Protein AF-A0A3M1ISR2-F1 (afdb_monomer_lite)

Secondary structure (DSSP, 8-state):
-HHHHHHHHHTT--HHHHHHHHTS-HHHHHHHHHHTTPPPPPPPP---------------------PPP--------------------------B-GGG--TTS---EES-TTSTT-EE----

pLDDT: mean 73.03, std 19.21, range [39.97, 96.75]

Sequence (124 aa):
MSAELVLLWRDGLTASQIAAELGVTKGAVIGRVHRMGLPARKPGGKKGMHGGWRKKKHTRAARAVARPEGREAARTEGRVATARPSIPSPLSPDPCGLMELSDTRCRWPVGEPGDAAFHFCGAG

Radius of gyration: 26.05 Å; chains: 1; bounding box: 64×42×49 Å

Foldseek 3Di:
DLVLLLVCVVVPDQLCVSCVVVVHDSVVSVVSCVVVVHDDDDPPPPPDDPPDPPPPPPPPPDDDDDDDDDDDDDPDDDPDPPDDPPPPPPPDDPFAAPVNDDPPFAQDWDDDPPDPSTGGPRHD

Structure (mmCIF, N/CA/C/O backbone):
data_AF-A0A3M1ISR2-F1
#
_entry.id   AF-A0A3M1ISR2-F1
#
loop_
_atom_site.group_PDB
_atom_site.id
_atom_site.type_symbol
_atom_site.label_atom_id
_atom_site.label_alt_id
_atom_site.label_comp_id
_atom_site.label_asym_id
_atom_site.label_entity_id
_atom_site.label_seq_id
_atom_site.pdbx_PDB_ins_code
_atom_site.Cartn_x
_atom_site.Cartn_y
_atom_site.Cartn_z
_atom_site.occupancy
_atom_site.B_iso_or_equiv
_atom_site.auth_seq_id
_atom_site.auth_comp_id
_atom_site.auth_asym_id
_atom_site.auth_atom_id
_atom_site.pdbx_PDB_model_num
ATOM 1 N N . MET A 1 1 ? -5.581 -7.892 17.861 1.00 65.06 1 MET A N 1
ATOM 2 C CA . MET A 1 1 ? -5.022 -7.088 16.745 1.00 65.06 1 MET A CA 1
ATOM 3 C C . MET A 1 1 ? -5.829 -7.189 15.446 1.00 65.06 1 MET A C 1
ATOM 5 O O . MET A 1 1 ? -6.267 -6.156 14.966 1.00 65.06 1 MET A O 1
ATOM 9 N N . SER A 1 2 ? -6.033 -8.366 14.829 1.00 81.38 2 SER A N 1
ATOM 10 C CA . SER A 1 2 ? -6.800 -8.462 13.563 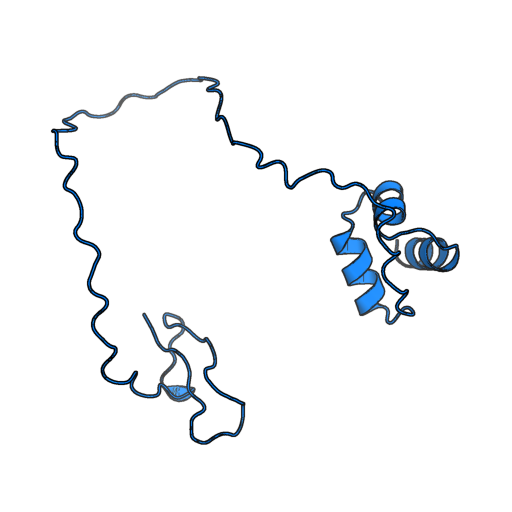1.00 81.38 2 SER A CA 1
ATOM 11 C C . SER A 1 2 ? -8.293 -8.157 13.736 1.00 81.38 2 SER A C 1
ATOM 13 O O . SER A 1 2 ? -8.833 -7.378 12.959 1.00 81.38 2 SER A O 1
ATOM 15 N N . ALA A 1 3 ? -8.936 -8.707 14.771 1.00 87.56 3 ALA A N 1
ATOM 16 C CA . ALA A 1 3 ? -10.359 -8.478 15.054 1.00 87.56 3 ALA A CA 1
ATOM 17 C C . ALA A 1 3 ? -10.682 -6.993 15.299 1.00 87.56 3 ALA A C 1
ATOM 19 O O . ALA A 1 3 ? -11.601 -6.447 14.701 1.00 87.56 3 ALA A O 1
ATOM 20 N N . GLU A 1 4 ? -9.860 -6.322 16.104 1.00 92.06 4 GLU A N 1
ATOM 21 C CA . GLU A 1 4 ? -9.970 -4.890 16.398 1.00 92.06 4 GLU A CA 1
ATOM 22 C C . GLU A 1 4 ? -9.820 -4.025 15.137 1.00 92.06 4 GLU A C 1
ATOM 24 O O . GLU A 1 4 ? -10.626 -3.133 14.894 1.00 92.06 4 GLU A O 1
ATOM 29 N N . LEU A 1 5 ? -8.864 -4.355 14.257 1.00 93.69 5 LEU A N 1
ATOM 30 C CA . LEU A 1 5 ? -8.704 -3.672 12.970 1.00 93.69 5 LEU A CA 1
ATOM 31 C C . LEU A 1 5 ? -9.934 -3.840 12.070 1.00 93.69 5 LEU A C 1
ATOM 33 O O . LEU A 1 5 ? -10.317 -2.891 11.393 1.00 93.69 5 LEU A O 1
ATOM 37 N N . VAL A 1 6 ? -10.550 -5.026 12.043 1.00 93.25 6 VAL A N 1
ATOM 38 C CA . VAL A 1 6 ? -11.766 -5.275 11.251 1.00 93.25 6 VAL A CA 1
ATOM 39 C C . VAL A 1 6 ? -12.936 -4.447 11.779 1.00 93.25 6 VAL A C 1
ATOM 41 O O . VAL A 1 6 ? -13.665 -3.879 10.969 1.00 93.25 6 VAL A O 1
ATOM 44 N N . LEU A 1 7 ? -13.101 -4.350 13.102 1.00 94.44 7 LEU A N 1
ATOM 45 C CA . LEU A 1 7 ? -14.146 -3.537 13.733 1.00 94.44 7 LEU A CA 1
ATOM 46 C C . LEU A 1 7 ? -13.962 -2.054 13.409 1.00 94.44 7 LEU A C 1
ATOM 48 O O . LEU A 1 7 ? -14.822 -1.472 12.756 1.00 94.44 7 LEU A O 1
ATOM 52 N N . LEU A 1 8 ? -12.791 -1.488 13.719 1.00 93.62 8 LEU A N 1
ATOM 53 C CA . LEU A 1 8 ? -12.491 -0.080 13.441 1.00 93.62 8 LEU A CA 1
ATOM 54 C C . LEU A 1 8 ? -12.566 0.240 11.944 1.00 93.62 8 LEU A C 1
ATOM 56 O O . LEU A 1 8 ? -12.996 1.326 11.551 1.00 93.62 8 LEU A O 1
ATOM 60 N N . TRP A 1 9 ? -12.167 -0.710 11.086 1.00 93.69 9 TRP A N 1
ATOM 61 C CA . TRP A 1 9 ? -12.416 -0.595 9.657 1.00 93.69 9 TRP A CA 1
ATOM 62 C C . TRP A 1 9 ? -13.919 -0.493 9.447 1.00 93.69 9 TRP A C 1
ATOM 64 O O . TRP A 1 9 ? -14.362 0.562 9.026 1.00 93.69 9 TRP A O 1
ATOM 74 N N . ARG A 1 10 ? -14.733 -1.495 9.791 1.00 92.44 10 ARG A N 1
ATOM 75 C CA . ARG A 1 10 ? -16.198 -1.481 9.592 1.00 92.44 10 ARG A CA 1
ATOM 76 C C . ARG A 1 10 ? -16.886 -0.216 10.117 1.00 92.44 10 ARG A C 1
ATOM 78 O O . ARG A 1 10 ? -17.687 0.327 9.362 1.00 92.44 10 ARG A O 1
ATOM 85 N N . ASP A 1 11 ? -16.468 0.307 11.264 1.00 93.38 11 ASP A N 1
ATOM 86 C CA . ASP A 1 11 ? -16.980 1.539 11.891 1.00 93.38 11 ASP A CA 1
ATOM 87 C C . ASP A 1 11 ? -16.712 2.821 11.084 1.00 93.38 11 ASP A C 1
ATOM 89 O O . ASP A 1 11 ? -17.210 3.897 11.404 1.00 93.38 11 ASP A O 1
ATOM 93 N N . GLY A 1 12 ? -15.947 2.727 9.997 1.00 92.06 12 GLY A N 1
ATOM 94 C CA . GLY A 1 12 ? -15.754 3.833 9.063 1.00 92.06 12 GLY A CA 1
ATOM 95 C C . GLY A 1 12 ? -14.485 4.638 9.313 1.00 92.06 12 GLY A C 1
ATOM 96 O O . GLY A 1 12 ? -14.244 5.607 8.590 1.00 92.06 12 GLY A O 1
ATOM 97 N N . LEU A 1 13 ? -13.644 4.244 10.276 1.00 93.81 13 LEU A N 1
ATOM 98 C CA . LEU A 1 13 ? -12.416 4.976 10.563 1.00 93.81 13 LEU A CA 1
ATOM 99 C C . LEU A 1 13 ? -11.455 4.924 9.371 1.00 93.81 13 LEU A C 1
ATOM 101 O O . LEU A 1 13 ? -11.357 3.946 8.620 1.00 93.81 13 LEU A O 1
ATOM 105 N N . THR A 1 14 ? -10.708 6.010 9.198 1.00 93.44 14 THR A N 1
ATOM 106 C CA . THR A 1 14 ? -9.664 6.091 8.177 1.00 93.44 14 THR A CA 1
ATOM 107 C C . THR A 1 14 ? -8.423 5.316 8.611 1.00 93.44 14 THR A C 1
ATOM 109 O O . THR A 1 14 ? -8.114 5.206 9.796 1.00 93.44 14 THR A O 1
ATOM 112 N N . ALA A 1 15 ? -7.628 4.852 7.643 1.00 93.69 15 ALA A N 1
ATOM 113 C CA . ALA A 1 15 ? -6.392 4.118 7.925 1.00 93.69 15 ALA A CA 1
ATOM 114 C C . ALA A 1 15 ? -5.416 4.875 8.850 1.00 93.69 15 ALA A C 1
ATOM 116 O O . ALA A 1 15 ? -4.673 4.240 9.589 1.00 93.69 15 ALA A O 1
ATOM 117 N N . SER A 1 16 ? -5.405 6.215 8.815 1.00 93.88 16 SER A N 1
ATOM 118 C CA . SER A 1 16 ? -4.566 7.029 9.706 1.00 93.88 16 SER A CA 1
ATOM 119 C C . SER A 1 16 ? -5.082 7.059 11.148 1.00 93.88 16 SER A C 1
ATOM 121 O O . SER A 1 16 ? -4.275 7.084 12.067 1.00 93.88 16 SER A O 1
ATOM 123 N N . GLN A 1 17 ? -6.403 7.052 11.348 1.00 95.12 17 GLN A N 1
ATOM 124 C CA . GLN A 1 17 ? -7.013 7.018 12.683 1.00 95.12 17 GLN A CA 1
ATOM 125 C C . GLN A 1 17 ? -6.827 5.643 13.324 1.00 95.12 17 GLN A C 1
ATOM 127 O O . GLN A 1 17 ? -6.359 5.552 14.448 1.00 95.12 17 GLN A O 1
ATOM 132 N N . ILE A 1 18 ? -7.073 4.575 12.560 1.00 94.94 18 ILE A N 1
ATOM 133 C CA . ILE A 1 18 ? -6.837 3.193 13.005 1.00 94.94 18 ILE A CA 1
ATOM 134 C C . ILE A 1 18 ? -5.360 2.984 13.362 1.00 94.94 18 ILE A C 1
ATOM 136 O O . ILE A 1 18 ? -5.034 2.305 14.327 1.00 94.94 18 ILE A O 1
ATOM 140 N N . ALA A 1 19 ? -4.452 3.580 12.589 1.00 95.44 19 ALA A N 1
ATOM 141 C CA . ALA A 1 19 ? -3.022 3.560 12.871 1.00 95.44 19 ALA A CA 1
ATOM 142 C C . ALA A 1 19 ? -2.672 4.241 14.205 1.00 95.44 19 ALA A C 1
ATOM 144 O O . ALA A 1 19 ? -1.858 3.704 14.953 1.00 95.44 19 ALA A O 1
ATOM 145 N N . ALA A 1 20 ? -3.292 5.388 14.504 1.00 95.50 20 ALA A N 1
ATOM 146 C CA . ALA A 1 20 ? -3.103 6.088 15.772 1.00 95.50 20 ALA A CA 1
ATOM 147 C C . ALA A 1 20 ? -3.628 5.270 16.963 1.00 95.50 20 ALA A C 1
ATOM 149 O O . ALA A 1 20 ? -2.928 5.171 17.964 1.00 95.50 20 ALA A O 1
ATOM 150 N N . GLU A 1 21 ? -4.794 4.636 16.814 1.00 94.75 21 GLU A N 1
ATOM 151 C CA . GLU A 1 21 ? -5.414 3.802 17.853 1.00 94.75 21 GLU A CA 1
ATOM 152 C C . GLU A 1 21 ? -4.579 2.549 18.155 1.00 94.75 21 GLU A C 1
ATOM 154 O O . GLU A 1 21 ? -4.267 2.240 19.299 1.00 94.75 21 GLU A O 1
ATOM 159 N N . LEU A 1 22 ? -4.146 1.847 17.104 1.00 94.31 22 LEU A N 1
ATOM 160 C CA . LEU A 1 22 ? -3.413 0.585 17.223 1.00 94.31 22 LEU A CA 1
ATOM 161 C C . LEU A 1 22 ? -1.898 0.768 17.428 1.00 94.31 22 LEU A C 1
ATOM 163 O O . LEU A 1 22 ? -1.172 -0.223 17.505 1.00 94.31 22 LEU A O 1
ATOM 167 N N . GLY A 1 23 ? -1.393 2.006 17.431 1.00 95.56 23 GLY A N 1
ATOM 168 C CA . GLY A 1 23 ? 0.040 2.300 17.549 1.00 95.56 23 GLY A CA 1
ATOM 169 C C . GLY A 1 23 ? 0.895 1.785 16.380 1.00 95.56 23 GLY A C 1
ATOM 170 O O . GLY A 1 23 ? 2.084 1.516 16.544 1.00 95.56 23 GLY A O 1
ATOM 171 N N . VAL A 1 24 ? 0.311 1.623 15.189 1.00 95.56 24 VAL A N 1
ATOM 172 C CA . VAL A 1 24 ? 1.003 1.129 13.983 1.00 95.56 24 VAL A CA 1
ATOM 173 C C . VAL A 1 24 ? 1.058 2.201 12.900 1.00 95.56 24 VAL A C 1
ATOM 175 O O . VAL A 1 24 ? 0.373 3.213 12.958 1.00 95.56 24 VAL A O 1
ATOM 178 N N . THR A 1 25 ? 1.859 2.003 11.851 1.00 96.75 25 THR A N 1
ATOM 179 C CA . THR A 1 25 ? 1.873 2.954 10.729 1.00 96.75 25 THR A CA 1
ATOM 180 C C . THR A 1 25 ? 0.632 2.794 9.845 1.00 96.75 25 THR A C 1
ATOM 182 O O . THR A 1 25 ? 0.118 1.690 9.652 1.00 96.75 25 THR A O 1
ATOM 185 N N . LYS A 1 26 ? 0.192 3.884 9.198 1.00 95.81 26 LYS A N 1
ATOM 186 C CA . LYS A 1 26 ? -0.881 3.853 8.182 1.00 95.81 26 LYS A CA 1
ATOM 187 C C . LYS A 1 26 ? -0.644 2.768 7.119 1.00 95.81 26 LYS A C 1
ATOM 189 O O . LYS A 1 26 ? -1.582 2.095 6.699 1.00 95.81 26 LYS A O 1
ATOM 194 N N . GLY A 1 27 ? 0.608 2.594 6.685 1.00 95.50 27 GLY A N 1
ATOM 195 C CA . GLY A 1 27 ? 0.988 1.579 5.699 1.00 95.50 27 GLY A CA 1
ATOM 196 C C . GLY A 1 27 ? 0.782 0.150 6.206 1.00 95.50 27 GLY A C 1
ATOM 197 O O . GLY A 1 27 ? 0.303 -0.698 5.455 1.00 95.50 27 GLY A O 1
ATOM 198 N N . ALA A 1 28 ? 1.054 -0.104 7.490 1.00 96.25 28 ALA A N 1
ATOM 199 C CA . ALA A 1 28 ? 0.798 -1.400 8.112 1.00 96.25 28 ALA A CA 1
ATOM 200 C C . ALA A 1 28 ? -0.702 -1.734 8.147 1.00 96.25 28 ALA A C 1
ATOM 202 O O . ALA A 1 28 ? -1.076 -2.871 7.849 1.00 96.25 28 ALA A O 1
ATOM 203 N N . VAL A 1 29 ? -1.558 -0.742 8.431 1.00 95.62 29 VAL A N 1
ATOM 204 C CA . VAL A 1 29 ? -3.023 -0.897 8.379 1.00 95.62 29 VAL A CA 1
ATOM 205 C C . VAL A 1 29 ? -3.473 -1.243 6.962 1.00 95.62 29 VAL A C 1
ATOM 207 O O . VAL A 1 29 ? -4.125 -2.265 6.773 1.00 95.62 29 VAL A O 1
ATOM 210 N N . ILE A 1 30 ? -3.071 -0.457 5.955 1.00 93.81 30 ILE A N 1
ATOM 211 C CA . ILE A 1 30 ? -3.451 -0.689 4.548 1.00 93.81 30 ILE A CA 1
ATOM 212 C C . ILE A 1 30 ? -3.010 -2.079 4.081 1.00 93.81 30 ILE A C 1
ATOM 214 O O . ILE A 1 30 ? -3.811 -2.828 3.527 1.00 93.81 30 ILE A O 1
ATOM 218 N N . GLY A 1 31 ? -1.757 -2.453 4.349 1.00 95.12 31 GLY A N 1
ATOM 219 C CA . GLY A 1 31 ? -1.239 -3.761 3.958 1.00 95.12 31 GLY A CA 1
ATOM 220 C C . GLY A 1 31 ? -1.973 -4.912 4.647 1.00 95.12 31 GLY A C 1
ATOM 221 O O . GLY A 1 31 ? -2.209 -5.951 4.037 1.00 95.12 31 GLY A O 1
ATOM 222 N N . ARG A 1 32 ? -2.366 -4.748 5.917 1.00 94.62 32 ARG A N 1
ATOM 223 C CA . ARG A 1 32 ? -3.140 -5.765 6.641 1.00 94.62 32 ARG A CA 1
ATOM 224 C C . ARG A 1 32 ? -4.579 -5.865 6.132 1.00 94.62 32 ARG A C 1
ATOM 226 O O . ARG A 1 32 ? -5.027 -6.980 5.904 1.00 94.62 32 ARG A O 1
ATOM 233 N N . VAL A 1 33 ? -5.256 -4.745 5.883 1.00 95.31 33 VAL A N 1
ATOM 234 C CA . VAL A 1 33 ? -6.597 -4.705 5.265 1.00 95.31 33 VAL A CA 1
ATOM 235 C C . VAL A 1 33 ? -6.594 -5.429 3.916 1.00 95.31 33 VAL A C 1
ATOM 237 O O . VAL A 1 33 ? -7.456 -6.271 3.680 1.00 95.31 33 VAL A O 1
ATOM 240 N N . HIS A 1 34 ? -5.588 -5.164 3.075 1.00 94.38 34 HIS A N 1
ATOM 241 C CA . HIS A 1 34 ? -5.455 -5.790 1.758 1.00 94.38 34 HIS A CA 1
ATOM 242 C C . HIS A 1 34 ? -5.220 -7.304 1.849 1.00 94.38 34 HIS A C 1
ATOM 244 O O . HIS A 1 34 ? -5.885 -8.076 1.167 1.00 94.38 34 HIS A O 1
ATOM 250 N N . ARG A 1 35 ? -4.327 -7.751 2.744 1.00 95.44 35 ARG A N 1
ATOM 251 C CA . ARG A 1 35 ? -4.077 -9.186 2.979 1.00 95.44 35 ARG A CA 1
ATOM 252 C C . ARG A 1 35 ? -5.289 -9.932 3.542 1.00 95.44 35 ARG A C 1
ATOM 254 O O . ARG A 1 35 ? -5.405 -11.127 3.315 1.00 95.44 35 ARG A O 1
ATOM 261 N N . MET A 1 36 ? -6.166 -9.246 4.276 1.00 93.94 36 MET A N 1
ATOM 262 C CA . MET A 1 36 ? -7.392 -9.828 4.836 1.00 93.94 36 MET A CA 1
ATOM 263 C C . MET A 1 36 ? -8.588 -9.769 3.872 1.00 93.94 36 MET A C 1
ATOM 265 O O . MET A 1 36 ? -9.678 -10.175 4.258 1.00 93.94 36 MET A O 1
ATOM 269 N N . GLY A 1 37 ? -8.417 -9.247 2.649 1.00 93.00 37 GLY A N 1
ATOM 270 C CA . GLY A 1 37 ? -9.494 -9.180 1.654 1.00 93.00 37 GLY A CA 1
ATOM 271 C C . GLY A 1 37 ? -10.665 -8.283 2.067 1.00 93.00 37 GLY A C 1
ATOM 272 O O . GLY A 1 37 ? -11.789 -8.478 1.611 1.00 93.00 37 GLY A O 1
ATOM 273 N N . LEU A 1 38 ? -10.428 -7.315 2.957 1.00 91.00 38 LEU A N 1
ATOM 274 C CA . LEU A 1 38 ? -11.474 -6.395 3.392 1.00 91.00 38 LEU A CA 1
ATOM 275 C C . LEU A 1 38 ? -11.896 -5.471 2.238 1.00 91.00 38 LEU A C 1
ATOM 277 O O . LEU A 1 38 ? -11.051 -5.073 1.430 1.00 91.00 38 LEU A O 1
ATOM 281 N N . PRO A 1 39 ? -13.180 -5.071 2.177 1.00 88.06 39 PRO A N 1
ATOM 282 C CA . PRO A 1 39 ? -13.694 -4.263 1.083 1.00 88.06 39 PRO A CA 1
ATOM 283 C C . PRO A 1 39 ? -12.923 -2.947 0.965 1.00 88.06 39 PRO A C 1
ATOM 285 O O . PRO A 1 39 ? -12.800 -2.177 1.930 1.00 88.06 39 PRO A O 1
ATOM 288 N N . ALA A 1 40 ? -12.413 -2.702 -0.244 1.00 82.75 40 ALA A N 1
ATOM 289 C CA . ALA A 1 40 ? -11.718 -1.476 -0.581 1.00 82.75 40 ALA A CA 1
ATOM 290 C C . ALA A 1 40 ? -12.684 -0.295 -0.470 1.00 82.75 40 ALA A C 1
ATOM 292 O O . ALA A 1 40 ? -13.785 -0.296 -1.020 1.00 82.75 40 ALA A O 1
ATOM 293 N N . ARG A 1 41 ? -12.255 0.739 0.246 1.00 84.69 41 ARG A N 1
ATOM 294 C CA . ARG A 1 41 ? -12.985 2.002 0.334 1.00 84.69 41 ARG A CA 1
ATOM 295 C C . ARG A 1 41 ? -12.347 2.985 -0.615 1.00 84.69 41 ARG A C 1
ATOM 297 O O . ARG A 1 41 ? -11.121 3.012 -0.732 1.00 84.69 41 ARG A O 1
ATOM 304 N N . LYS A 1 42 ? -13.164 3.820 -1.262 1.00 72.00 42 LYS A N 1
ATOM 305 C CA . LYS A 1 42 ? -12.628 4.937 -2.041 1.00 72.00 42 LYS A CA 1
ATOM 306 C C . LYS A 1 42 ? -11.695 5.739 -1.129 1.00 72.00 42 LYS A C 1
ATOM 308 O O . LYS A 1 42 ? -12.108 6.069 -0.012 1.00 72.00 42 LYS A O 1
ATOM 313 N N . PRO A 1 43 ? -10.451 6.027 -1.550 1.00 64.06 43 PRO A N 1
ATOM 314 C CA . PRO A 1 43 ? -9.587 6.900 -0.778 1.00 64.06 43 PRO A CA 1
ATOM 315 C C . PRO A 1 43 ? -10.352 8.202 -0.566 1.00 64.06 43 PRO A C 1
ATOM 317 O O . PRO A 1 43 ? -10.769 8.831 -1.539 1.00 64.06 43 PRO A O 1
ATOM 320 N N . GLY A 1 44 ? -10.612 8.542 0.701 1.00 60.94 44 GLY A N 1
ATOM 321 C CA . GLY A 1 44 ? -11.358 9.744 1.052 1.00 60.94 44 GLY A CA 1
ATOM 322 C C . GLY A 1 44 ? -10.752 10.921 0.303 1.00 60.94 44 GLY A C 1
ATOM 323 O O . GLY A 1 44 ? -9.554 11.190 0.446 1.00 60.94 44 GLY A O 1
ATOM 324 N N . GLY A 1 45 ? -11.557 11.547 -0.560 1.00 54.16 45 GLY A N 1
ATOM 325 C CA . GLY A 1 45 ? -11.138 12.697 -1.346 1.00 54.16 45 GLY A CA 1
ATOM 326 C C . GLY A 1 45 ? -10.500 13.711 -0.410 1.00 54.16 45 GLY A C 1
ATOM 327 O O . GLY A 1 45 ? -11.044 14.005 0.656 1.00 54.16 45 GLY A O 1
ATOM 328 N N . LYS A 1 46 ? -9.304 14.187 -0.764 1.00 51.81 46 LYS A N 1
ATOM 329 C CA . LYS A 1 46 ? -8.596 15.173 0.047 1.00 51.81 46 LYS A CA 1
ATOM 330 C C . LYS A 1 46 ? -9.486 16.414 0.138 1.00 51.81 46 LYS A C 1
ATOM 332 O O . LYS A 1 46 ? -9.536 17.187 -0.812 1.00 51.81 46 LYS A O 1
ATOM 337 N N . LYS A 1 47 ? -10.177 16.628 1.265 1.00 50.72 47 LYS A N 1
ATOM 338 C CA . LYS A 1 47 ? -10.605 17.983 1.622 1.00 50.72 47 LYS A CA 1
ATOM 339 C C . LYS A 1 47 ? -9.319 18.798 1.691 1.00 50.72 47 LYS A C 1
ATOM 341 O O . LYS A 1 47 ? -8.385 18.420 2.399 1.00 50.72 47 LYS A O 1
ATOM 346 N N . GLY A 1 48 ? -9.237 19.793 0.815 1.00 52.34 48 GLY A N 1
ATOM 347 C CA . GLY A 1 48 ? -8.015 20.503 0.489 1.00 52.34 48 GLY A CA 1
ATOM 348 C C . GLY A 1 48 ? -7.282 20.984 1.733 1.00 52.34 48 GLY A C 1
ATOM 349 O O . GLY A 1 48 ? -7.777 21.809 2.487 1.00 52.34 48 GLY A O 1
ATOM 350 N N . MET A 1 49 ? -6.062 20.494 1.892 1.00 43.06 49 MET A N 1
ATOM 351 C CA . MET A 1 49 ? -4.994 21.272 2.486 1.00 43.06 49 MET A CA 1
ATOM 352 C C . MET A 1 49 ? -3.871 21.222 1.459 1.00 43.06 49 MET A C 1
ATOM 354 O O . MET A 1 49 ? -3.136 20.235 1.377 1.00 43.06 49 MET A O 1
ATOM 358 N N . HIS A 1 50 ? -3.756 22.266 0.639 1.00 49.25 50 HIS A N 1
ATOM 359 C CA . HIS A 1 50 ? -2.524 22.563 -0.089 1.00 49.25 50 HIS A CA 1
ATOM 360 C C . HIS A 1 50 ? -1.449 22.979 0.932 1.00 49.25 50 HIS A C 1
ATOM 362 O O . HIS A 1 50 ? -0.986 24.110 0.966 1.00 49.25 50 HIS A O 1
ATOM 368 N N . GLY A 1 51 ? -1.066 22.053 1.811 1.00 45.91 51 GLY A N 1
ATOM 369 C CA . GLY A 1 51 ? 0.126 22.152 2.634 1.00 45.91 51 GLY A CA 1
ATOM 370 C C . GLY A 1 51 ? 1.250 21.545 1.823 1.00 45.91 51 GLY A C 1
ATOM 371 O O . GLY A 1 51 ? 1.332 20.323 1.710 1.00 45.91 51 GLY A O 1
ATOM 372 N N . GLY A 1 52 ? 2.041 22.406 1.183 1.00 43.88 52 GLY A N 1
ATOM 373 C CA . GLY A 1 52 ? 3.103 22.020 0.266 1.00 43.88 52 GLY A CA 1
ATOM 374 C C . GLY A 1 52 ? 3.982 20.899 0.810 1.00 43.88 52 GLY A C 1
ATOM 375 O O . GLY A 1 52 ? 4.157 20.734 2.019 1.00 43.88 52 GLY A O 1
ATOM 376 N N . TRP A 1 53 ? 4.568 20.140 -0.111 1.00 48.81 53 TRP A N 1
ATOM 377 C CA . TRP A 1 53 ? 5.675 19.241 0.172 1.00 48.81 53 TRP A CA 1
ATOM 378 C C . TRP A 1 53 ? 6.799 20.059 0.820 1.00 48.81 53 TRP A C 1
ATOM 380 O O . TRP A 1 53 ? 7.654 20.638 0.149 1.00 48.81 53 TRP A O 1
ATOM 390 N N . ARG A 1 54 ? 6.754 20.196 2.149 1.00 52.78 54 ARG A N 1
ATOM 391 C CA . ARG A 1 54 ? 7.767 20.903 2.916 1.00 52.78 54 ARG A CA 1
ATOM 392 C C . ARG A 1 54 ? 8.982 19.997 2.854 1.00 52.78 54 ARG A C 1
ATOM 394 O O . ARG A 1 54 ? 9.096 19.058 3.639 1.00 52.78 54 ARG A O 1
ATOM 401 N N . LYS A 1 55 ? 9.859 20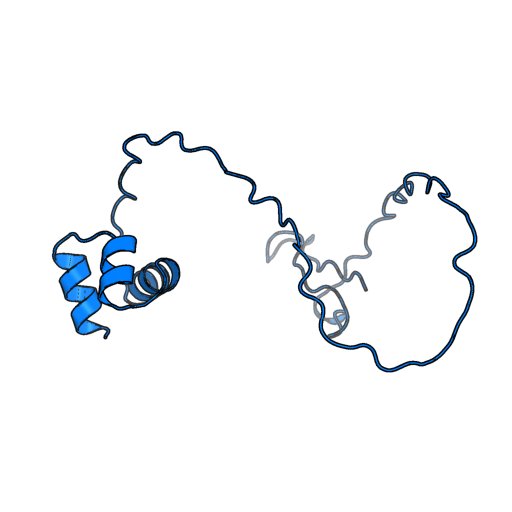.249 1.877 1.00 52.19 55 LYS A N 1
ATOM 402 C CA . LYS A 1 55 ? 11.217 19.708 1.841 1.00 52.19 55 LYS A CA 1
ATOM 403 C C . LYS A 1 55 ? 11.815 19.987 3.217 1.00 52.19 55 LYS A C 1
ATOM 405 O O . LYS A 1 55 ? 12.184 21.124 3.517 1.00 52.19 55 LYS A O 1
ATOM 410 N N . LYS A 1 56 ? 11.844 18.979 4.092 1.00 51.03 56 LYS A N 1
ATOM 411 C CA . LYS A 1 56 ? 12.610 19.050 5.330 1.00 51.03 56 LYS A CA 1
ATOM 412 C C . LYS A 1 56 ? 14.061 19.096 4.878 1.00 51.03 56 LYS A C 1
ATOM 414 O O . LYS A 1 56 ? 14.634 18.085 4.490 1.00 51.03 56 LYS A O 1
ATOM 419 N N . LYS A 1 57 ? 14.619 20.306 4.831 1.00 45.16 57 LYS A N 1
ATOM 420 C CA . LYS A 1 57 ? 16.058 20.505 4.724 1.00 45.16 57 LYS A CA 1
ATOM 421 C C . LYS A 1 57 ? 16.638 19.785 5.937 1.00 45.16 57 LYS A C 1
ATOM 423 O O . LYS A 1 57 ? 16.375 20.196 7.063 1.00 45.16 57 LYS A O 1
ATOM 428 N N . HIS A 1 58 ? 17.347 18.683 5.717 1.00 60.09 58 HIS A N 1
ATOM 429 C CA . HIS A 1 58 ? 18.164 18.067 6.752 1.00 60.09 58 HIS A CA 1
ATOM 430 C C . HIS A 1 58 ? 19.318 19.026 7.050 1.00 60.09 58 HIS A C 1
ATOM 432 O O . HIS A 1 58 ? 20.427 18.865 6.553 1.00 60.09 58 HIS A O 1
ATOM 438 N N . THR A 1 59 ? 19.054 20.064 7.839 1.00 49.44 59 THR A N 1
ATOM 439 C CA . THR A 1 59 ? 20.115 20.770 8.543 1.00 49.44 59 THR A CA 1
ATOM 440 C C . THR A 1 59 ? 20.608 19.796 9.604 1.00 49.44 59 THR A C 1
ATOM 442 O O . THR A 1 59 ? 19.989 19.664 10.661 1.00 49.44 59 THR A O 1
ATOM 445 N N . ARG A 1 60 ? 21.680 19.048 9.306 1.00 51.25 60 ARG A N 1
ATOM 446 C CA . ARG A 1 60 ? 22.456 18.353 10.341 1.00 51.25 60 ARG A CA 1
ATOM 447 C C . ARG A 1 60 ? 23.081 19.442 11.211 1.00 51.25 60 ARG A C 1
ATOM 449 O O . ARG A 1 60 ? 24.189 19.891 10.951 1.00 51.25 60 ARG A O 1
ATOM 456 N N . ALA A 1 61 ? 22.323 19.910 12.198 1.00 45.88 61 ALA A N 1
ATOM 457 C CA . ALA A 1 61 ? 22.863 20.671 13.306 1.00 45.88 61 ALA A CA 1
ATOM 458 C C . ALA A 1 61 ? 23.730 19.701 14.110 1.00 45.88 61 ALA A C 1
ATOM 460 O O . ALA A 1 61 ? 23.249 18.697 14.637 1.00 45.88 61 ALA A O 1
ATOM 461 N N . ALA A 1 62 ? 25.030 19.966 14.080 1.00 51.53 62 ALA A N 1
ATOM 462 C CA . ALA A 1 62 ? 26.051 19.212 14.771 1.00 51.53 62 ALA A CA 1
ATOM 463 C C . ALA A 1 62 ? 25.747 19.139 16.273 1.00 51.53 62 ALA A C 1
ATOM 465 O O . ALA A 1 62 ? 25.536 20.161 16.924 1.00 51.53 62 ALA A O 1
ATOM 466 N N . ARG A 1 63 ? 25.801 17.930 16.835 1.00 48.59 63 ARG A N 1
ATOM 467 C CA . ARG A 1 63 ? 26.114 17.748 18.251 1.00 48.59 63 ARG A CA 1
ATOM 468 C C . ARG A 1 63 ? 27.351 16.868 18.329 1.00 48.59 63 ARG A C 1
ATOM 470 O O . ARG A 1 63 ? 27.325 15.701 17.953 1.00 48.59 63 ARG A O 1
ATOM 477 N N . ALA A 1 64 ? 28.443 17.519 18.702 1.00 45.91 64 ALA A N 1
ATOM 478 C CA . ALA A 1 64 ? 29.760 16.954 18.894 1.00 45.91 64 ALA A CA 1
ATOM 479 C C . ALA A 1 64 ? 29.770 16.022 20.108 1.00 45.91 64 ALA A C 1
ATOM 481 O O . ALA A 1 64 ? 29.319 16.436 21.173 1.00 45.91 64 ALA A O 1
ATOM 482 N N . VAL A 1 65 ? 30.342 14.823 19.957 1.00 45.00 65 VAL A N 1
ATOM 483 C CA . VAL A 1 65 ? 31.024 14.116 21.050 1.00 45.00 65 VAL A CA 1
ATOM 484 C C . VAL A 1 65 ? 32.182 13.291 20.460 1.00 45.00 65 VAL A C 1
ATOM 486 O O . VAL A 1 65 ? 31.957 12.422 19.627 1.00 45.00 65 VAL A O 1
ATOM 489 N N . ALA A 1 66 ? 33.395 13.653 20.888 1.00 43.28 66 ALA A N 1
ATOM 490 C CA . ALA A 1 66 ? 34.669 12.922 20.941 1.00 43.28 66 ALA A CA 1
ATOM 491 C C . ALA A 1 66 ? 35.188 12.109 19.725 1.00 43.28 66 ALA A C 1
ATOM 493 O O . ALA A 1 66 ? 34.678 11.057 19.355 1.00 43.28 66 ALA A O 1
ATOM 494 N N . ARG A 1 67 ? 36.326 12.586 19.202 1.00 47.00 67 ARG A N 1
ATOM 495 C CA . ARG A 1 67 ? 37.274 11.946 18.273 1.00 47.00 67 ARG A CA 1
ATOM 496 C C . ARG A 1 67 ? 38.251 11.043 19.051 1.00 47.00 67 ARG A C 1
ATOM 498 O O . ARG A 1 67 ? 38.745 11.514 20.073 1.00 47.00 67 ARG A O 1
ATOM 505 N N . PRO A 1 68 ? 38.647 9.860 18.545 1.00 41.62 68 PRO A N 1
ATOM 506 C CA . PRO A 1 68 ? 39.991 9.343 18.755 1.00 41.62 68 PRO A CA 1
ATOM 507 C C . PRO A 1 68 ? 40.853 9.587 17.510 1.00 41.62 68 PRO A C 1
ATOM 509 O O . PRO A 1 68 ? 40.387 9.581 16.370 1.00 41.62 68 PRO A O 1
ATOM 512 N N . GLU A 1 69 ? 42.106 9.917 17.781 1.00 46.59 69 GLU A N 1
ATOM 513 C CA . GLU A 1 69 ? 43.114 10.427 16.861 1.00 46.59 69 GLU A CA 1
ATOM 514 C C . GLU A 1 69 ? 43.736 9.320 16.007 1.00 46.59 69 GLU A C 1
ATOM 516 O O . GLU A 1 69 ? 43.976 8.217 16.491 1.00 46.59 69 GLU A O 1
ATOM 521 N N . GLY A 1 70 ? 44.030 9.620 14.738 1.00 39.97 70 GLY A N 1
ATOM 522 C CA . GLY A 1 70 ? 44.739 8.682 13.872 1.00 39.97 70 GLY A CA 1
ATOM 523 C C . GLY A 1 70 ? 44.858 9.130 12.418 1.00 39.97 70 GLY A C 1
ATOM 524 O O . GLY A 1 70 ? 44.044 8.735 11.592 1.00 39.97 70 GLY A O 1
ATOM 525 N N . ARG A 1 71 ? 45.936 9.877 12.139 1.00 49.34 71 ARG A N 1
ATOM 526 C CA . ARG A 1 71 ? 46.591 10.125 10.836 1.00 49.34 71 ARG A CA 1
ATOM 527 C C . ARG A 1 71 ? 45.934 11.076 9.817 1.00 49.34 71 ARG A C 1
ATOM 529 O O . ARG A 1 71 ? 45.078 10.713 9.018 1.00 49.34 71 ARG A O 1
ATOM 536 N N . GLU A 1 72 ? 46.463 12.303 9.843 1.00 40.22 72 GLU A N 1
ATOM 537 C CA . GLU A 1 72 ? 47.025 13.078 8.712 1.00 40.22 72 GLU A CA 1
ATOM 538 C C . GLU A 1 72 ? 47.189 12.300 7.381 1.00 40.22 72 GLU A C 1
ATOM 540 O O . GLU A 1 72 ? 47.556 11.131 7.390 1.00 40.22 72 GLU A O 1
ATOM 545 N N . ALA A 1 73 ? 47.011 12.863 6.183 1.00 41.94 73 ALA A N 1
ATOM 546 C CA . ALA A 1 73 ? 47.258 14.232 5.743 1.00 41.94 73 ALA A CA 1
ATOM 547 C C . ALA A 1 73 ? 46.499 14.559 4.436 1.00 41.94 73 ALA A C 1
ATOM 549 O O . ALA A 1 73 ? 46.108 13.672 3.683 1.00 41.94 73 ALA A O 1
ATOM 550 N N . ALA A 1 74 ? 46.432 15.863 4.151 1.00 50.00 74 ALA A N 1
ATOM 551 C CA . ALA A 1 74 ? 46.353 16.478 2.823 1.00 50.00 74 ALA A CA 1
ATOM 552 C C . ALA A 1 74 ? 45.059 16.291 2.007 1.00 50.00 74 ALA A C 1
ATOM 554 O O . ALA A 1 74 ? 44.980 15.492 1.077 1.00 50.00 74 ALA A O 1
ATOM 555 N N . ARG A 1 75 ? 44.074 17.169 2.246 1.00 45.47 75 ARG A N 1
ATOM 556 C CA . ARG A 1 75 ? 43.107 17.528 1.200 1.00 45.47 75 ARG A CA 1
ATOM 557 C C . ARG A 1 75 ? 43.678 18.691 0.396 1.00 45.47 75 ARG A C 1
ATOM 559 O O . ARG A 1 75 ? 43.437 19.852 0.716 1.00 45.47 75 ARG A O 1
ATOM 566 N N . THR A 1 76 ? 44.473 18.340 -0.606 1.00 43.41 76 THR A N 1
ATOM 567 C CA . THR A 1 76 ? 44.863 19.240 -1.684 1.00 43.41 76 THR A CA 1
ATOM 568 C C . THR A 1 76 ? 43.632 19.673 -2.478 1.00 43.41 76 THR A C 1
ATOM 570 O O . THR A 1 76 ? 42.598 19.001 -2.534 1.00 43.41 76 THR A O 1
ATOM 573 N N . GLU A 1 77 ? 43.757 20.869 -3.028 1.00 49.50 77 GLU A N 1
ATOM 574 C CA . GLU A 1 77 ? 42.835 21.542 -3.925 1.00 49.50 77 GLU A CA 1
ATOM 575 C C . GLU A 1 77 ? 42.372 20.678 -5.105 1.00 49.50 77 GLU A C 1
ATOM 577 O O . GLU A 1 77 ? 43.083 19.799 -5.583 1.00 49.50 77 GLU A O 1
ATOM 582 N N . GLY A 1 78 ? 41.188 21.004 -5.632 1.00 47.53 78 GLY A N 1
ATOM 583 C CA . GLY A 1 78 ? 40.786 20.550 -6.960 1.00 47.53 78 GLY A CA 1
ATOM 584 C C . GLY A 1 78 ? 39.300 20.268 -7.085 1.00 47.53 78 GLY A C 1
ATOM 585 O O . GLY A 1 78 ? 38.872 19.116 -7.113 1.00 47.53 78 GLY A O 1
ATOM 586 N N . ARG A 1 79 ? 38.481 21.315 -7.237 1.00 57.41 79 ARG A N 1
ATOM 587 C CA . ARG A 1 79 ? 37.172 21.148 -7.879 1.00 57.41 79 ARG A CA 1
ATOM 588 C C . ARG A 1 79 ? 37.423 20.959 -9.372 1.00 57.41 79 ARG A C 1
ATOM 590 O O . ARG A 1 79 ? 37.321 21.906 -10.142 1.00 57.41 79 ARG A O 1
ATOM 597 N N . VAL A 1 80 ? 37.763 19.739 -9.774 1.00 57.84 80 VAL A N 1
ATOM 598 C CA . VAL A 1 80 ? 37.743 19.372 -11.188 1.00 57.84 80 VAL A CA 1
ATOM 599 C C . VAL A 1 80 ? 36.275 19.257 -11.580 1.00 57.84 80 VAL A C 1
ATOM 601 O O . VAL A 1 80 ? 35.530 18.445 -11.025 1.00 57.84 80 VAL A O 1
ATOM 604 N N . ALA A 1 81 ? 35.833 20.127 -12.487 1.00 61.25 81 ALA A N 1
ATOM 605 C CA . ALA A 1 81 ? 34.559 19.969 -13.163 1.00 61.25 81 ALA A CA 1
ATOM 606 C C . ALA A 1 81 ? 34.608 18.630 -13.904 1.00 61.25 81 ALA A C 1
ATOM 608 O O . ALA A 1 81 ? 35.255 18.515 -14.941 1.00 61.25 81 ALA A O 1
ATOM 609 N N . THR A 1 82 ? 33.985 17.598 -13.332 1.00 60.28 82 THR A N 1
ATOM 610 C CA . THR A 1 82 ? 33.823 16.336 -14.042 1.00 60.28 82 THR A CA 1
ATOM 611 C C . THR A 1 82 ? 32.942 16.636 -15.248 1.00 60.28 82 THR A C 1
ATOM 613 O O . THR A 1 82 ? 31.801 17.094 -15.113 1.00 60.28 82 THR A O 1
ATOM 616 N N . ALA A 1 83 ? 33.526 16.506 -16.438 1.00 63.66 83 ALA A N 1
ATOM 617 C CA . ALA A 1 83 ? 32.779 16.518 -17.676 1.00 63.66 83 ALA A CA 1
ATOM 618 C C . ALA A 1 83 ? 31.635 15.513 -17.522 1.00 63.66 83 ALA A C 1
ATOM 620 O O . ALA A 1 83 ? 31.837 14.404 -17.024 1.00 63.66 83 ALA A O 1
ATOM 621 N N . ARG A 1 84 ? 30.423 15.926 -17.896 1.00 64.81 84 ARG A N 1
ATOM 622 C CA . ARG A 1 84 ? 29.257 15.046 -17.939 1.00 64.81 84 ARG A CA 1
ATOM 623 C C . ARG A 1 84 ? 29.686 13.778 -18.691 1.00 64.81 84 ARG A C 1
ATOM 625 O O . ARG A 1 84 ? 30.094 13.925 -19.843 1.00 64.81 84 ARG A O 1
ATOM 632 N N . PRO A 1 85 ? 29.667 12.581 -18.073 1.00 60.06 85 PRO A N 1
ATOM 633 C CA . PRO A 1 85 ? 30.044 11.380 -18.791 1.00 60.06 85 PRO A CA 1
ATOM 634 C C . PRO A 1 85 ? 29.065 11.249 -19.950 1.00 60.06 85 PRO A C 1
ATOM 636 O O . PRO A 1 85 ? 27.851 11.152 -19.749 1.00 60.06 85 PRO A O 1
ATOM 639 N N . SER A 1 86 ? 29.587 11.346 -21.169 1.00 62.56 86 SER A N 1
ATOM 640 C CA . SER A 1 86 ? 28.865 10.933 -22.358 1.00 62.56 86 SER A CA 1
ATOM 641 C C . SER A 1 86 ? 28.594 9.452 -22.160 1.00 62.56 86 SER A C 1
ATOM 643 O O . SER A 1 86 ? 29.516 8.646 -22.243 1.00 62.56 86 SER A O 1
ATOM 645 N N . ILE A 1 87 ? 27.360 9.118 -21.780 1.00 65.75 87 ILE A N 1
ATOM 646 C CA . ILE A 1 87 ? 26.906 7.735 -21.666 1.00 65.75 87 ILE A CA 1
ATOM 647 C C . ILE A 1 87 ? 27.201 7.117 -23.036 1.00 65.75 87 ILE A C 1
ATOM 649 O O . ILE A 1 87 ? 26.646 7.618 -24.022 1.00 65.75 87 ILE A O 1
ATOM 653 N N . PRO A 1 88 ? 28.109 6.128 -23.148 1.00 60.44 88 PRO A N 1
ATOM 654 C CA . PRO A 1 88 ? 28.284 5.448 -24.415 1.00 60.44 88 PRO A CA 1
ATOM 655 C C . PRO A 1 88 ? 26.919 4.875 -24.773 1.00 60.44 88 PRO A C 1
ATOM 657 O O . PRO A 1 88 ? 26.276 4.233 -23.939 1.00 60.44 88 PRO A O 1
ATOM 660 N N . SER A 1 89 ? 26.447 5.191 -25.980 1.00 60.28 89 SER A N 1
ATOM 661 C CA . SER A 1 89 ? 25.246 4.569 -26.528 1.00 60.28 89 SER A CA 1
ATOM 662 C C . SER A 1 89 ? 25.407 3.065 -26.314 1.00 60.28 89 SER A C 1
ATOM 664 O O . SER A 1 89 ? 26.449 2.551 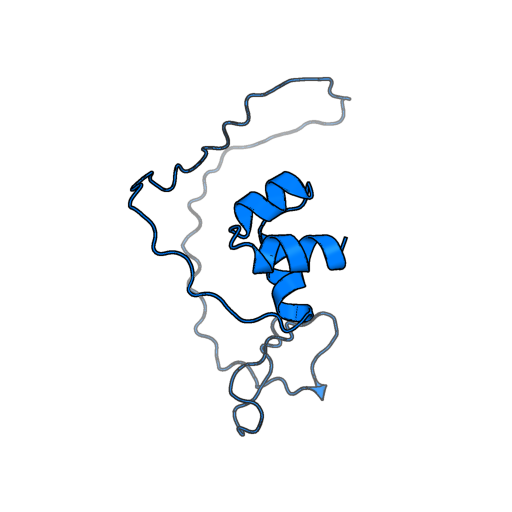-26.735 1.00 60.28 89 SER A O 1
ATOM 666 N N . PRO A 1 90 ? 24.493 2.375 -25.605 1.00 57.03 90 PRO A N 1
ATOM 667 C CA . PRO A 1 90 ? 24.647 0.950 -25.415 1.00 57.03 90 PRO A CA 1
ATOM 668 C C . PRO A 1 90 ? 24.573 0.333 -26.806 1.00 57.03 90 PRO A C 1
ATOM 670 O O . PRO A 1 90 ? 23.510 0.275 -27.423 1.00 57.03 90 PRO A O 1
ATOM 673 N N . LEU A 1 91 ? 25.737 -0.072 -27.318 1.00 57.19 91 LEU A N 1
ATOM 674 C CA . LEU A 1 91 ? 25.818 -1.187 -28.239 1.00 57.19 91 LEU A CA 1
ATOM 675 C C . LEU A 1 91 ? 24.996 -2.276 -27.551 1.00 57.19 91 LEU A C 1
ATOM 677 O O . LEU A 1 91 ? 25.260 -2.564 -26.383 1.00 57.19 91 LEU A O 1
ATOM 681 N N . SER A 1 92 ? 23.903 -2.660 -28.207 1.00 57.19 92 SER A N 1
ATOM 682 C CA . SER A 1 92 ? 22.764 -3.405 -27.676 1.00 57.19 92 SER A CA 1
ATOM 683 C C . SER A 1 92 ? 23.136 -4.296 -26.489 1.00 57.19 92 SER A C 1
ATOM 685 O O . SER A 1 92 ? 24.077 -5.073 -26.636 1.00 57.19 92 SER A O 1
ATOM 687 N N . PRO A 1 93 ? 22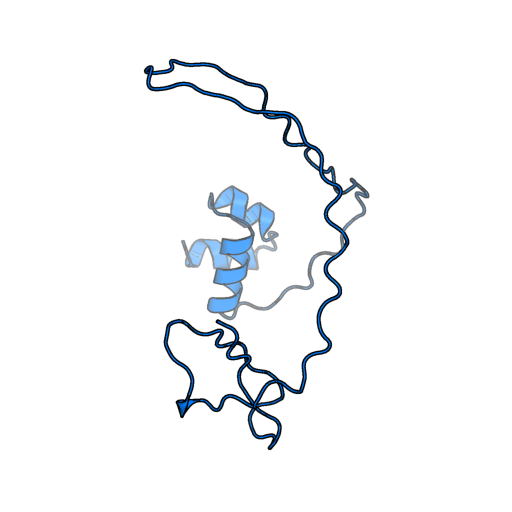.446 -4.209 -25.332 1.00 57.97 93 PRO A N 1
ATOM 688 C CA . PRO A 1 93 ? 22.700 -5.153 -24.255 1.00 57.97 93 PRO A CA 1
ATOM 689 C C . PRO A 1 93 ? 22.495 -6.546 -24.838 1.00 57.97 93 PRO A C 1
ATOM 691 O O . PRO A 1 93 ? 21.400 -6.848 -25.320 1.00 57.97 93 PRO A O 1
ATOM 694 N N . ASP A 1 94 ? 23.554 -7.354 -24.868 1.00 63.75 94 ASP A N 1
AT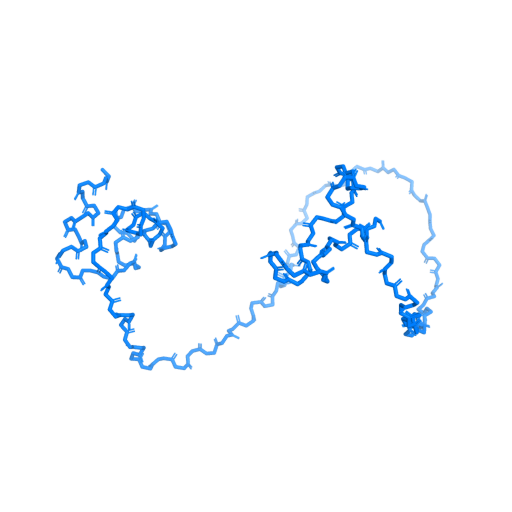OM 695 C CA . ASP A 1 94 ? 23.420 -8.752 -25.241 1.00 63.75 94 ASP A CA 1
ATOM 696 C C . ASP A 1 94 ? 22.313 -9.334 -24.346 1.00 63.75 94 ASP A C 1
ATOM 698 O O . ASP A 1 94 ? 22.393 -9.198 -23.116 1.00 63.75 94 ASP A O 1
ATOM 702 N N . PRO A 1 95 ? 21.224 -9.864 -24.929 1.00 65.75 95 PRO A N 1
ATOM 703 C CA . PRO A 1 95 ? 20.056 -10.274 -24.168 1.00 65.75 95 PRO A CA 1
ATOM 704 C C . PRO A 1 95 ? 20.458 -11.399 -23.213 1.00 65.75 95 PRO A C 1
ATOM 706 O O . PRO A 1 95 ? 20.610 -12.545 -23.621 1.00 65.75 95 PRO A O 1
ATOM 709 N N . CYS A 1 96 ? 20.639 -11.072 -21.931 1.00 73.00 96 CYS A N 1
ATOM 710 C CA . CYS A 1 96 ? 20.983 -12.056 -20.913 1.00 73.00 96 CYS A CA 1
ATOM 711 C C . CYS A 1 96 ? 19.736 -12.877 -20.576 1.00 73.00 96 CYS A C 1
ATOM 713 O O . CYS A 1 96 ? 18.769 -12.370 -19.989 1.00 73.00 96 CYS A O 1
ATOM 715 N N . GLY A 1 97 ? 19.754 -14.154 -20.954 1.00 77.94 97 GLY A N 1
ATOM 716 C CA . GLY A 1 97 ? 18.699 -15.102 -20.611 1.00 77.94 97 GLY A CA 1
ATOM 717 C C . GLY A 1 97 ? 18.749 -15.500 -19.135 1.00 77.94 97 GLY A C 1
ATOM 718 O O . GLY A 1 97 ? 19.765 -15.335 -18.463 1.00 77.94 97 GLY A O 1
ATOM 719 N N . LEU A 1 98 ? 17.665 -16.093 -18.620 1.00 79.88 98 LEU A N 1
ATOM 720 C CA . LEU A 1 98 ? 17.572 -16.546 -17.220 1.00 79.88 98 LEU A CA 1
ATOM 721 C C . LEU A 1 98 ? 18.759 -17.429 -16.784 1.00 79.88 98 LEU A C 1
ATOM 723 O O . LEU A 1 98 ? 19.156 -17.391 -15.624 1.00 79.88 98 LEU A O 1
ATOM 727 N N . MET A 1 99 ? 19.326 -18.204 -17.712 1.00 80.12 99 MET A N 1
ATOM 728 C CA . MET A 1 99 ? 20.429 -19.135 -17.445 1.00 80.12 99 MET A CA 1
ATOM 729 C C . MET A 1 99 ? 21.787 -18.442 -17.264 1.00 80.12 99 MET A C 1
ATOM 731 O O . MET A 1 99 ? 22.672 -18.994 -16.620 1.00 80.12 99 MET A O 1
ATOM 735 N N . GLU A 1 100 ? 21.960 -17.230 -17.791 1.00 74.56 100 GLU A N 1
ATOM 736 C CA . GLU A 1 100 ? 23.222 -16.470 -17.739 1.00 74.56 100 GLU A CA 1
ATOM 737 C C . GLU A 1 100 ? 23.274 -15.482 -16.559 1.00 74.56 100 GLU A C 1
ATOM 739 O O . GLU A 1 100 ? 24.266 -14.768 -16.349 1.00 74.56 100 GLU A O 1
ATOM 744 N N . LEU A 1 101 ? 22.203 -15.443 -15.762 1.00 81.81 101 LEU A N 1
ATOM 745 C CA . LEU A 1 101 ? 22.077 -14.595 -14.585 1.00 81.81 101 LEU A CA 1
ATOM 746 C C . LEU A 1 101 ? 22.781 -15.229 -13.381 1.00 81.81 101 LEU A C 1
ATOM 748 O O . LEU A 1 101 ? 22.289 -16.187 -12.788 1.00 81.81 101 LEU A O 1
ATOM 752 N N . SER A 1 102 ? 23.890 -14.630 -12.947 1.00 80.69 102 SER A N 1
ATOM 753 C CA . SER A 1 102 ? 24.507 -14.921 -11.647 1.00 80.69 102 SER A CA 1
ATOM 754 C C . SER A 1 102 ? 23.855 -14.108 -10.517 1.00 80.69 102 SER A C 1
ATOM 756 O O . SER A 1 102 ? 23.173 -13.112 -10.760 1.00 80.69 102 SER A O 1
ATOM 758 N N . ASP A 1 103 ? 24.090 -14.489 -9.257 1.00 83.75 103 ASP A N 1
ATOM 759 C CA . ASP A 1 103 ? 23.593 -13.755 -8.074 1.00 83.75 103 ASP A CA 1
ATOM 760 C C . ASP A 1 103 ? 24.169 -12.344 -7.911 1.00 83.75 103 ASP A C 1
ATOM 762 O O . ASP A 1 103 ? 23.650 -11.537 -7.143 1.00 83.75 103 ASP A O 1
ATOM 766 N N . THR A 1 104 ? 25.234 -12.038 -8.644 1.00 85.94 104 THR A N 1
ATOM 767 C CA . THR A 1 104 ? 25.920 -10.745 -8.626 1.00 85.94 104 THR A CA 1
ATOM 768 C C . THR A 1 104 ? 25.446 -9.785 -9.716 1.00 85.94 104 THR A C 1
ATOM 770 O O . THR A 1 104 ? 25.887 -8.640 -9.731 1.00 85.94 104 THR A O 1
ATOM 773 N N . ARG A 1 105 ? 24.566 -10.221 -10.626 1.00 86.19 105 ARG A N 1
ATOM 774 C CA . ARG A 1 105 ? 24.104 -9.424 -11.773 1.00 86.19 105 ARG A CA 1
ATOM 775 C C . ARG A 1 105 ? 22.679 -8.915 -11.582 1.00 86.19 105 ARG A C 1
ATOM 777 O O . ARG A 1 105 ? 21.861 -9.531 -10.899 1.00 86.19 105 ARG A O 1
ATOM 784 N N . CYS A 1 106 ? 22.365 -7.787 -12.216 1.00 88.56 106 CYS A N 1
ATOM 785 C CA . CYS A 1 106 ? 21.031 -7.195 -12.196 1.00 88.56 106 CYS A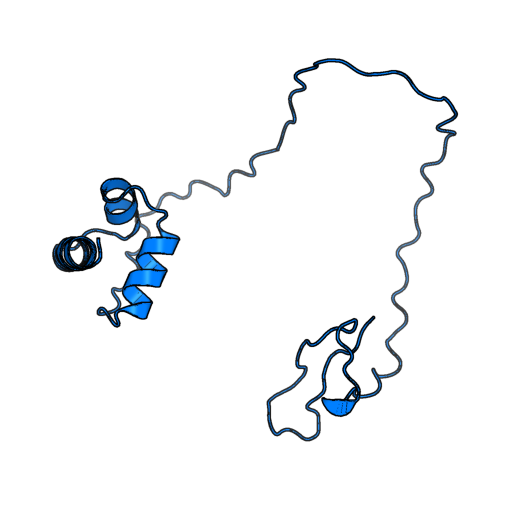 CA 1
ATOM 786 C C . CYS A 1 106 ? 19.976 -8.155 -12.776 1.00 88.56 106 CYS A C 1
ATOM 788 O O . CYS A 1 106 ? 20.038 -8.540 -13.944 1.00 88.56 106 CYS A O 1
ATOM 790 N N . ARG A 1 107 ? 18.961 -8.494 -11.970 1.00 90.81 107 ARG A N 1
ATOM 791 C CA . ARG A 1 107 ? 17.864 -9.413 -12.334 1.00 90.81 107 ARG A CA 1
ATOM 792 C C . ARG A 1 107 ? 16.581 -8.692 -12.756 1.00 90.81 107 ARG A C 1
ATOM 794 O O . ARG A 1 107 ? 15.486 -9.226 -12.599 1.00 90.81 107 ARG A O 1
ATOM 801 N N . TRP A 1 108 ? 16.695 -7.455 -13.235 1.00 89.94 108 TRP A N 1
ATOM 802 C CA . TRP A 1 108 ? 15.531 -6.685 -13.668 1.00 89.94 108 TRP A CA 1
ATOM 803 C C . TRP A 1 108 ? 14.986 -7.239 -14.992 1.00 89.94 108 TRP A C 1
ATOM 805 O O . TRP A 1 108 ? 15.756 -7.293 -15.955 1.00 89.94 108 TRP A O 1
ATOM 815 N N . PRO A 1 109 ? 13.706 -7.647 -15.064 1.00 89.81 109 PRO A N 1
ATOM 816 C CA . PRO A 1 109 ? 13.110 -8.121 -16.305 1.00 89.81 109 PRO A CA 1
ATOM 817 C C . PRO A 1 109 ? 12.865 -6.949 -17.261 1.00 89.81 109 PRO A C 1
ATOM 819 O O . PRO A 1 109 ? 12.343 -5.902 -16.870 1.00 89.81 109 PRO A O 1
ATOM 822 N N . VAL A 1 110 ? 13.246 -7.130 -18.519 1.00 88.94 110 VAL A N 1
ATOM 823 C CA . VAL A 1 110 ? 13.030 -6.183 -19.610 1.00 88.94 110 VAL A CA 1
ATOM 824 C C . VAL A 1 110 ? 12.132 -6.856 -20.642 1.00 88.94 110 VAL A C 1
ATOM 826 O O . VAL A 1 110 ? 12.468 -7.911 -21.176 1.00 88.94 110 VAL A O 1
ATOM 829 N N . GLY A 1 111 ? 10.985 -6.235 -20.913 1.00 88.12 111 GLY A N 1
ATOM 830 C CA . GLY A 1 111 ? 9.940 -6.796 -21.771 1.00 88.12 111 GLY A CA 1
ATOM 831 C C . GLY A 1 111 ? 8.877 -7.586 -21.000 1.00 88.12 111 GLY A C 1
ATOM 832 O O . GLY A 1 111 ? 8.916 -7.682 -19.771 1.00 88.12 111 GLY A O 1
ATOM 833 N N . GLU A 1 112 ? 7.911 -8.131 -21.739 1.00 85.25 112 GLU A N 1
ATOM 834 C CA . GLU A 1 112 ? 6.797 -8.910 -21.192 1.00 85.25 112 GLU A CA 1
ATOM 835 C C . GLU A 1 112 ? 7.150 -10.406 -21.118 1.00 85.25 112 GLU A C 1
ATOM 837 O O . GLU A 1 112 ? 7.752 -10.942 -22.053 1.00 85.25 112 GLU A O 1
ATOM 842 N N . PRO A 1 113 ? 6.768 -11.118 -20.043 1.00 82.81 113 PRO A N 1
ATOM 843 C CA . PRO A 1 113 ? 6.985 -12.557 -19.944 1.00 82.81 113 PRO A CA 1
ATOM 844 C C . PRO A 1 113 ? 6.290 -13.306 -21.092 1.00 82.81 113 PRO A C 1
ATOM 846 O O . PRO A 1 113 ? 5.064 -13.306 -21.187 1.00 82.81 113 PRO A O 1
ATOM 849 N N . GLY A 1 114 ? 7.076 -13.969 -21.943 1.00 79.62 114 GLY A N 1
ATOM 850 C CA . GLY A 1 114 ? 6.584 -14.725 -23.103 1.00 79.62 114 GLY A CA 1
ATOM 851 C C . GLY A 1 114 ? 6.865 -14.073 -24.460 1.00 79.62 114 GLY A C 1
ATOM 852 O O . GLY A 1 114 ? 6.644 -14.716 -25.484 1.00 79.62 114 GLY A O 1
ATOM 853 N N . ASP A 1 115 ? 7.383 -12.844 -24.483 1.00 84.25 115 ASP A N 1
ATOM 854 C CA . ASP A 1 115 ? 7.898 -12.220 -25.703 1.00 84.25 115 ASP A CA 1
ATOM 855 C C . ASP A 1 115 ? 9.302 -12.762 -26.044 1.00 84.25 115 ASP A C 1
ATOM 857 O O . ASP A 1 115 ? 10.103 -13.050 -25.153 1.00 84.25 115 ASP A O 1
ATOM 861 N N . ALA A 1 116 ? 9.632 -12.870 -27.335 1.00 79.38 116 ALA A N 1
ATOM 862 C CA . ALA A 1 116 ? 10.973 -13.232 -27.800 1.00 79.38 116 ALA A CA 1
ATOM 863 C C . ALA A 1 116 ? 12.033 -12.182 -27.415 1.00 79.38 116 ALA A C 1
ATOM 865 O O . ALA A 1 116 ? 13.218 -12.500 -27.338 1.00 79.38 116 ALA A O 1
ATOM 866 N N . ALA A 1 117 ? 11.610 -10.944 -27.150 1.00 80.44 117 ALA A N 1
ATOM 867 C CA . ALA A 1 117 ? 12.462 -9.878 -26.638 1.00 80.44 117 ALA A CA 1
ATOM 868 C C . ALA A 1 117 ? 12.607 -9.882 -25.103 1.00 80.44 117 ALA A C 1
ATOM 870 O O . ALA A 1 117 ? 13.277 -8.996 -24.566 1.00 80.44 117 ALA A O 1
ATOM 871 N N . PHE A 1 118 ? 11.998 -10.831 -24.379 1.00 86.50 118 PHE A N 1
ATOM 872 C CA . PHE A 1 118 ? 12.130 -10.919 -22.925 1.00 86.50 118 PHE A CA 1
ATOM 873 C C . PHE A 1 118 ? 13.560 -11.296 -22.524 1.00 86.50 118 PHE A C 1
ATOM 875 O O . PHE A 1 118 ? 14.041 -12.391 -22.816 1.00 86.50 118 PHE A O 1
ATOM 882 N N . HIS A 1 119 ? 14.228 -10.400 -21.808 1.00 88.31 119 HIS A N 1
ATOM 883 C CA . HIS A 1 119 ? 15.572 -10.623 -21.284 1.00 88.31 119 HIS A CA 1
ATOM 884 C C . HIS A 1 119 ? 15.730 -9.954 -19.923 1.00 88.31 119 HIS A C 1
ATOM 886 O O . HIS A 1 119 ? 14.895 -9.162 -19.486 1.00 88.31 119 HIS A O 1
ATOM 892 N N . PHE A 1 120 ? 16.813 -10.272 -19.227 1.00 87.56 120 PHE A N 1
ATOM 893 C CA . PHE A 1 120 ? 17.158 -9.614 -17.977 1.00 87.56 120 PHE A CA 1
ATOM 894 C C . PHE A 1 120 ? 18.274 -8.598 -18.196 1.00 87.56 120 PHE A C 1
ATOM 896 O O . PHE A 1 120 ? 19.150 -8.786 -19.035 1.00 87.56 120 PHE A O 1
ATOM 903 N N . CYS A 1 121 ? 18.251 -7.522 -17.410 1.00 85.94 121 CYS A N 1
ATOM 904 C CA . CYS A 1 121 ? 19.191 -6.411 -17.540 1.00 85.94 121 CYS A CA 1
ATOM 905 C C . CYS A 1 121 ? 20.668 -6.840 -17.481 1.00 85.94 121 CYS A C 1
ATOM 907 O O . CYS A 1 121 ? 21.476 -6.269 -18.205 1.00 85.94 121 CYS A O 1
ATOM 909 N N . GLY A 1 122 ? 21.048 -7.797 -16.627 1.00 84.06 122 GLY A N 1
ATOM 910 C CA . GLY A 1 122 ? 22.387 -8.402 -16.633 1.00 84.06 122 GLY A CA 1
ATOM 911 C C . GLY A 1 122 ? 23.556 -7.487 -16.233 1.00 84.06 122 GLY A C 1
ATOM 912 O O . GLY A 1 122 ? 24.660 -7.992 -16.040 1.00 84.06 122 GLY A O 1
ATOM 913 N N . ALA A 1 123 ? 23.331 -6.178 -16.056 1.00 78.31 123 ALA A N 1
ATOM 914 C CA . ALA A 1 123 ? 24.350 -5.213 -15.646 1.00 78.31 123 ALA A CA 1
ATOM 915 C C . ALA A 1 123 ? 25.009 -5.630 -14.318 1.00 78.31 123 ALA A C 1
ATOM 917 O O . ALA A 1 123 ? 24.308 -5.971 -13.357 1.00 78.31 123 ALA A O 1
ATOM 918 N N . GLY A 1 124 ? 26.342 -5.622 -14.293 1.00 67.25 124 GLY A N 1
ATOM 919 C CA . GLY A 1 124 ? 27.190 -5.933 -13.138 1.00 67.25 124 GLY A CA 1
ATOM 920 C C . GLY A 1 124 ? 28.089 -4.769 -12.758 1.00 67.25 124 GLY A C 1
ATOM 921 O O . GLY A 1 124 ? 28.235 -3.842 -13.587 1.00 67.25 124 GLY A O 1
#